Protein AF-A0A376BBL4-F1 (afdb_monomer_lite)

Secondary structure (DSSP, 8-state):
--------SEETTEE---SSPPPP-SS-TTHHHHHHHHHHTT-STT--

Organism: NCBI:txid36035

Sequence (48 aa):
MHLMYTLDNEESGEITKSAHPARFSPDDKYSRQRVTLKKRYGLIPGKK

Foldseek 3Di:
DQQDDDPDQDDPNDGHDHSDDDDDDPPPVCPVVVVVVCVVVVVDPPDD

pLDDT: mean 86.92, std 10.09, range [51.16, 96.56]

Structure (mmCIF, N/CA/C/O backbone):
data_AF-A0A376BBL4-F1
#
_entry.id   AF-A0A376BBL4-F1
#
loop_
_atom_site.group_PDB
_atom_site.id
_atom_site.type_symbol
_atom_site.label_atom_id
_atom_site.label_alt_id
_atom_site.label_comp_id
_atom_site.label_asym_id
_atom_site.label_entity_id
_atom_site.label_seq_id
_atom_site.pdbx_PDB_ins_code
_atom_site.Cartn_x
_atom_site.Cartn_y
_atom_site.Cartn_z
_atom_site.occupancy
_atom_site.B_iso_or_equiv
_atom_site.auth_seq_id
_atom_site.auth_comp_id
_atom_site.auth_asym_id
_atom_site.auth_atom_id
_atom_site.pdbx_PDB_model_num
ATOM 1 N N . MET A 1 1 ? -7.887 -10.185 -11.771 1.00 51.16 1 MET A N 1
ATOM 2 C CA . MET A 1 1 ? -6.443 -9.991 -11.528 1.00 51.16 1 MET A CA 1
ATOM 3 C C . MET 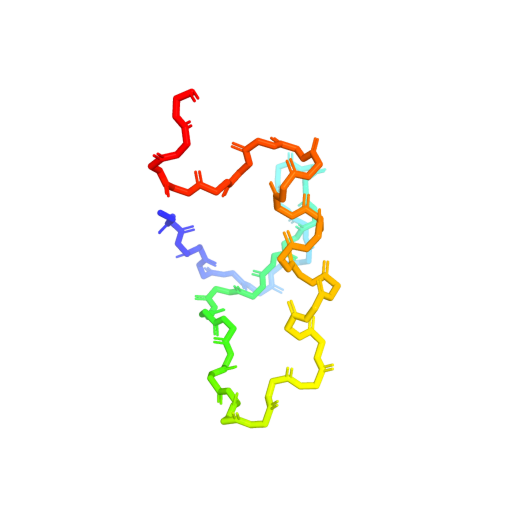A 1 1 ? -5.722 -11.006 -12.380 1.00 51.16 1 MET A C 1
ATOM 5 O O . MET A 1 1 ? -5.867 -12.191 -12.115 1.00 51.16 1 MET A O 1
ATOM 9 N N . HIS A 1 2 ? -5.055 -10.561 -13.438 1.00 58.28 2 HIS A N 1
ATOM 10 C CA . HIS A 1 2 ? -4.169 -11.431 -14.198 1.00 58.28 2 HIS A CA 1
ATOM 11 C C . HIS A 1 2 ? -2.821 -11.426 -13.473 1.00 58.28 2 HIS A C 1
ATOM 13 O O . HIS A 1 2 ? -2.260 -10.359 -13.237 1.00 58.28 2 HIS A O 1
ATOM 19 N N . LEU A 1 3 ? -2.385 -12.587 -12.995 1.00 76.12 3 LEU A N 1
ATOM 20 C CA . LEU A 1 3 ? -1.093 -12.753 -12.341 1.00 76.12 3 LEU A CA 1
ATOM 21 C C . LEU A 1 3 ? -0.121 -13.180 -13.446 1.00 76.12 3 LEU A C 1
ATOM 23 O O . LEU A 1 3 ? -0.247 -14.286 -13.965 1.00 76.12 3 LEU A O 1
ATOM 27 N N . MET A 1 4 ? 0.764 -12.273 -13.865 1.00 77.88 4 MET A N 1
ATOM 28 C CA . MET A 1 4 ? 1.750 -12.524 -14.921 1.00 77.88 4 MET A CA 1
ATOM 29 C C . MET A 1 4 ? 3.011 -13.126 -14.310 1.00 77.88 4 MET A C 1
ATOM 31 O O . MET A 1 4 ? 3.558 -12.585 -13.352 1.00 77.88 4 MET A O 1
ATOM 35 N N . TYR A 1 5 ? 3.453 -14.261 -14.844 1.00 86.00 5 TYR A N 1
ATOM 36 C CA . TYR A 1 5 ? 4.667 -14.931 -14.395 1.00 86.00 5 TYR A CA 1
ATOM 37 C C . TYR A 1 5 ? 5.841 -14.480 -15.256 1.00 86.00 5 TYR A C 1
ATOM 39 O O . TYR A 1 5 ? 5.946 -14.866 -16.416 1.00 86.00 5 TYR A O 1
ATOM 47 N N . THR A 1 6 ? 6.722 -13.682 -14.666 1.00 87.31 6 THR A N 1
ATOM 48 C CA . THR A 1 6 ? 7.993 -13.267 -15.258 1.00 87.31 6 THR A CA 1
ATOM 49 C C . THR A 1 6 ? 9.060 -13.180 -14.166 1.00 87.31 6 THR A C 1
ATOM 51 O O . THR A 1 6 ? 8.736 -13.097 -12.977 1.00 87.31 6 THR A O 1
ATOM 54 N N . LEU A 1 7 ? 10.326 -13.255 -14.570 1.00 87.31 7 LEU A N 1
ATOM 55 C CA . LEU A 1 7 ? 11.484 -13.006 -13.708 1.00 87.31 7 LEU A CA 1
ATOM 56 C C . LEU A 1 7 ? 12.070 -11.604 -13.925 1.00 87.31 7 LEU A C 1
ATOM 58 O O . LEU A 1 7 ? 12.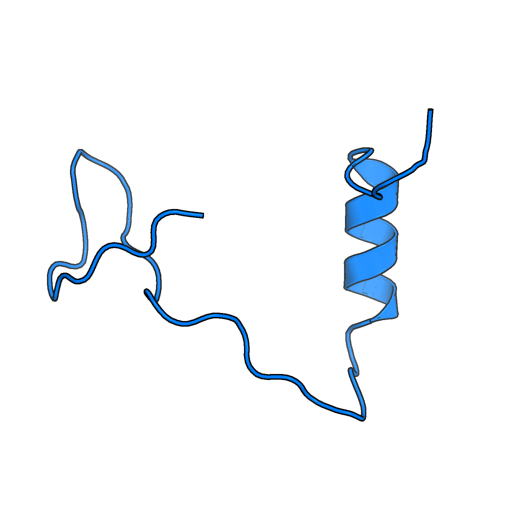950 -11.193 -13.170 1.00 87.31 7 LEU A O 1
ATOM 62 N N . ASP A 1 8 ? 11.581 -10.876 -14.930 1.00 89.31 8 ASP A N 1
ATOM 63 C CA . ASP A 1 8 ? 12.022 -9.519 -15.221 1.00 89.31 8 ASP A CA 1
ATOM 64 C C . ASP A 1 8 ? 11.478 -8.538 -14.177 1.00 89.31 8 ASP A C 1
ATOM 66 O O . ASP A 1 8 ? 10.366 -8.680 -13.662 1.00 89.31 8 ASP A O 1
ATOM 70 N N . ASN A 1 9 ? 12.276 -7.522 -13.854 1.00 87.38 9 ASN A N 1
ATOM 71 C CA . ASN A 1 9 ? 11.927 -6.519 -12.841 1.00 87.38 9 ASN A CA 1
ATOM 72 C C . ASN A 1 9 ? 11.035 -5.394 -13.393 1.00 87.38 9 ASN A C 1
ATOM 74 O O . ASN A 1 9 ? 10.402 -4.666 -12.629 1.00 87.38 9 ASN A O 1
ATOM 78 N N . GLU A 1 10 ? 10.990 -5.248 -14.714 1.00 90.94 10 GLU A N 1
ATOM 79 C CA . GLU A 1 10 ? 10.222 -4.232 -15.423 1.00 90.94 10 GLU A CA 1
ATOM 80 C C . GLU A 1 10 ? 9.609 -4.861 -16.671 1.00 90.94 10 GLU A C 1
ATOM 82 O O . GLU A 1 10 ? 10.273 -5.600 -17.396 1.00 90.94 10 GLU A O 1
ATOM 87 N N . GLU A 1 11 ? 8.341 -4.561 -16.920 1.00 86.44 11 GLU A N 1
ATOM 88 C CA . GLU A 1 11 ? 7.631 -4.989 -18.115 1.00 86.44 11 GLU A CA 1
ATOM 89 C C . GLU A 1 11 ? 6.796 -3.813 -18.628 1.00 86.44 11 GLU A C 1
ATOM 91 O O . GLU A 1 11 ? 6.037 -3.201 -17.880 1.00 86.44 11 GLU A O 1
ATOM 96 N N . SER A 1 12 ? 6.938 -3.468 -19.910 1.00 88.38 12 SER A N 1
ATOM 97 C CA . SER A 1 12 ? 6.187 -2.370 -20.548 1.00 88.38 12 SER A CA 1
ATOM 98 C C . SER A 1 12 ? 6.299 -1.001 -19.845 1.00 88.38 12 SER A C 1
ATOM 100 O O . SER A 1 12 ? 5.367 -0.201 -19.905 1.00 88.38 12 SER A O 1
ATOM 102 N N . GLY A 1 13 ? 7.427 -0.713 -19.186 1.00 89.06 13 GLY A N 1
ATOM 103 C CA . GLY A 1 13 ? 7.629 0.536 -18.440 1.00 89.06 13 GLY A CA 1
ATOM 104 C C . GLY A 1 13 ? 7.041 0.542 -17.023 1.00 89.06 13 GLY A C 1
ATOM 105 O O . GLY A 1 13 ? 7.111 1.563 -16.339 1.00 89.06 13 GLY A O 1
ATOM 106 N N . GLU A 1 14 ? 6.452 -0.570 -16.567 1.00 88.12 14 GLU A N 1
ATOM 107 C CA . GLU A 1 14 ? 5.951 -0.737 -15.203 1.00 88.12 14 GLU A CA 1
ATOM 108 C C . GLU A 1 14 ? 6.806 -1.737 -14.416 1.00 88.12 14 GLU A C 1
ATOM 110 O O . GLU A 1 14 ? 7.186 -2.800 -14.908 1.00 88.12 14 GLU A O 1
ATOM 115 N N . ILE A 1 15 ? 7.077 -1.418 -13.148 1.00 90.94 15 ILE A N 1
ATOM 116 C CA . ILE A 1 15 ? 7.772 -2.332 -12.234 1.00 90.94 15 ILE A CA 1
ATOM 117 C C . ILE A 1 15 ? 6.872 -3.537 -11.951 1.00 90.94 15 ILE A C 1
ATOM 119 O O . ILE A 1 15 ? 5.713 -3.386 -11.536 1.00 90.94 15 ILE A O 1
ATOM 123 N N . THR A 1 16 ? 7.427 -4.734 -12.126 1.00 90.56 16 THR A N 1
ATOM 124 C CA . THR A 1 16 ? 6.694 -5.986 -11.947 1.00 90.56 16 THR A CA 1
ATOM 125 C C . THR A 1 16 ? 6.370 -6.244 -10.473 1.00 90.56 16 THR A C 1
ATOM 127 O O . THR A 1 16 ? 6.995 -5.734 -9.539 1.00 90.56 16 THR A O 1
ATOM 130 N N . LYS A 1 17 ? 5.306 -7.017 -10.239 1.00 88.44 17 LYS A N 1
ATOM 131 C CA . LYS A 1 17 ? 4.811 -7.362 -8.899 1.00 88.44 17 LYS A CA 1
ATOM 132 C C . LYS A 1 17 ? 4.729 -8.869 -8.762 1.00 88.44 17 LYS A C 1
ATOM 134 O O . LYS A 1 17 ? 4.587 -9.587 -9.746 1.00 88.44 17 LYS A O 1
ATOM 139 N N . SER A 1 18 ? 4.748 -9.353 -7.522 1.00 88.06 18 SER A N 1
ATOM 140 C CA . SER A 1 18 ? 4.598 -10.779 -7.259 1.00 88.06 18 SER A CA 1
ATOM 141 C C . SER A 1 18 ? 3.295 -11.309 -7.860 1.00 88.06 18 SER A C 1
ATOM 143 O O . SER A 1 18 ? 2.206 -10.872 -7.484 1.00 88.06 18 SER A O 1
ATOM 145 N N . ALA A 1 19 ? 3.412 -12.329 -8.706 1.00 89.00 19 ALA A N 1
ATOM 146 C CA . ALA A 1 19 ? 2.287 -13.058 -9.288 1.00 89.00 19 ALA A CA 1
ATOM 147 C C . ALA A 1 19 ? 1.495 -13.891 -8.261 1.00 89.00 19 ALA A C 1
ATOM 149 O O . ALA A 1 19 ? 0.629 -14.672 -8.629 1.00 89.00 19 ALA A O 1
ATOM 150 N N . HIS A 1 20 ? 1.801 -13.783 -6.970 1.00 89.06 20 HIS A N 1
ATOM 151 C CA . HIS A 1 20 ? 1.146 -14.539 -5.912 1.00 89.06 20 HIS A CA 1
ATOM 152 C C . HIS A 1 20 ? 0.288 -13.583 -5.077 1.00 89.06 20 HIS A C 1
A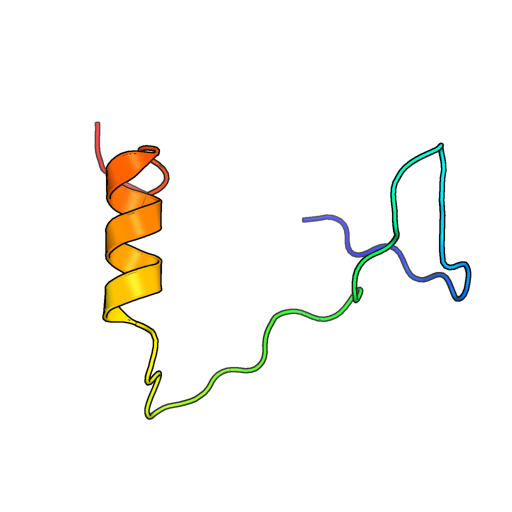TOM 154 O O . HIS A 1 20 ? 0.723 -12.460 -4.800 1.00 89.06 20 HIS A O 1
ATOM 160 N N . PRO A 1 21 ? -0.925 -13.990 -4.661 1.00 89.50 21 PRO A N 1
ATOM 161 C CA . PRO A 1 21 ? -1.743 -13.163 -3.788 1.00 89.50 21 PRO A CA 1
ATOM 162 C C . PRO A 1 21 ? -1.050 -12.951 -2.437 1.00 89.50 21 PRO A C 1
ATOM 164 O O . PRO A 1 21 ? -0.281 -13.791 -1.966 1.00 89.50 21 PRO A O 1
ATOM 167 N N . ALA A 1 22 ? -1.363 -11.832 -1.783 1.00 88.69 22 ALA A N 1
ATOM 168 C CA . ALA A 1 22 ? -0.863 -11.558 -0.442 1.00 88.69 22 ALA A CA 1
ATOM 169 C C . ALA A 1 22 ? -1.286 -12.672 0.535 1.00 88.69 22 ALA A C 1
ATOM 171 O O . ALA A 1 22 ? -2.454 -13.066 0.578 1.00 88.69 22 ALA A O 1
ATOM 172 N N . ARG A 1 23 ? -0.333 -13.166 1.334 1.00 91.12 23 ARG A N 1
ATOM 173 C CA . ARG A 1 23 ? -0.563 -14.248 2.300 1.00 91.12 23 ARG A CA 1
ATOM 174 C C . ARG A 1 23 ? -1.571 -13.829 3.371 1.00 91.12 23 ARG A C 1
ATOM 176 O O . ARG A 1 23 ? -1.449 -12.755 3.961 1.00 91.12 23 ARG A O 1
ATOM 183 N N . PHE A 1 24 ? -2.519 -14.712 3.680 1.00 90.81 24 PHE A N 1
ATOM 184 C CA . PHE A 1 24 ? -3.428 -14.513 4.807 1.00 90.81 24 PHE A CA 1
ATOM 185 C C . PHE A 1 24 ? -2.662 -14.557 6.138 1.00 90.81 24 PHE A C 1
ATOM 187 O O . PHE A 1 24 ? -1.846 -15.450 6.368 1.00 90.81 24 PHE A O 1
ATOM 194 N N . SER A 1 25 ? -2.931 -13.586 7.011 1.00 88.75 25 SER A N 1
ATOM 195 C CA . SER A 1 25 ? -2.404 -13.524 8.376 1.00 88.75 25 SER A CA 1
ATOM 196 C C . SER A 1 25 ? -3.577 -13.323 9.335 1.00 88.75 25 SER A C 1
ATOM 198 O O . SER A 1 25 ? -4.250 -12.303 9.204 1.00 88.75 25 SER A O 1
ATOM 200 N N . PRO A 1 26 ? -3.826 -14.239 10.288 1.00 93.12 26 PRO A N 1
ATOM 201 C CA . PRO A 1 26 ? -4.960 -14.123 11.208 1.00 93.12 26 PRO A CA 1
ATOM 202 C C . PRO A 1 26 ? -4.943 -12.850 12.064 1.00 93.12 26 PRO A C 1
ATOM 204 O O . PRO A 1 26 ? -5.988 -12.252 12.283 1.00 93.12 26 PRO A O 1
ATOM 207 N N . ASP A 1 27 ? -3.758 -12.432 12.519 1.00 93.06 27 ASP A N 1
ATOM 208 C CA . ASP A 1 27 ? -3.579 -11.238 13.359 1.00 93.06 27 ASP A CA 1
ATOM 209 C C . ASP A 1 27 ? -3.858 -9.930 12.602 1.00 93.06 27 ASP A C 1
ATOM 211 O O . ASP A 1 27 ? -4.347 -8.962 13.171 1.00 93.06 27 ASP A O 1
ATOM 215 N N . ASP A 1 28 ? -3.554 -9.905 11.301 1.00 90.00 28 ASP A N 1
ATOM 216 C CA . ASP A 1 28 ? -3.752 -8.755 10.418 1.00 90.00 28 ASP A CA 1
ATOM 217 C C . ASP A 1 28 ? -3.483 -7.384 11.083 1.00 90.00 28 ASP A C 1
ATOM 219 O O . ASP A 1 28 ? -4.332 -6.483 11.110 1.00 90.00 28 ASP A O 1
ATOM 223 N N . LYS A 1 29 ? -2.268 -7.224 11.626 1.00 93.81 29 LYS A N 1
ATOM 224 C CA . LYS A 1 29 ? -1.816 -6.045 12.388 1.00 93.81 29 LYS A CA 1
ATOM 225 C C . LYS A 1 29 ? -2.100 -4.696 11.713 1.00 93.81 29 LYS A C 1
ATOM 227 O O . LYS A 1 29 ? -2.266 -3.684 12.395 1.00 93.81 29 LYS A O 1
ATOM 232 N N . TYR A 1 30 ? -2.159 -4.671 10.378 1.00 93.44 30 TYR A N 1
ATOM 233 C CA . TYR A 1 30 ? -2.393 -3.465 9.575 1.00 93.44 30 TYR A CA 1
ATOM 234 C C . TYR A 1 30 ? -3.812 -3.366 8.982 1.00 93.44 30 TYR A C 1
ATOM 236 O O . TYR A 1 30 ? -4.071 -2.559 8.080 1.00 93.44 30 TYR A O 1
ATOM 244 N N . SER A 1 31 ? -4.751 -4.171 9.486 1.00 93.00 31 SER A N 1
ATOM 245 C CA . SER A 1 31 ? -6.160 -4.198 9.074 1.00 93.00 31 SER A CA 1
ATOM 246 C C . SER A 1 31 ? -6.800 -2.809 9.088 1.00 93.00 31 SER A C 1
ATOM 248 O O . SER A 1 31 ? -7.420 -2.396 8.104 1.00 93.00 31 SER A O 1
ATOM 250 N N . ARG A 1 32 ? -6.603 -2.049 10.173 1.00 94.00 32 ARG A N 1
ATOM 251 C CA . ARG A 1 32 ? -7.158 -0.699 10.346 1.00 94.00 32 ARG A CA 1
ATOM 252 C C . ARG A 1 32 ? -6.683 0.245 9.245 1.00 94.00 32 ARG A C 1
ATOM 254 O O . ARG A 1 32 ? -7.503 0.905 8.615 1.00 94.00 32 ARG A O 1
ATOM 261 N N . GLN A 1 33 ? -5.380 0.289 8.985 1.00 96.56 33 GLN A N 1
ATOM 262 C CA . GLN A 1 33 ? -4.778 1.146 7.964 1.00 96.56 33 GLN A CA 1
ATOM 263 C C . GLN A 1 33 ? -5.293 0.759 6.575 1.00 96.56 33 GLN A C 1
ATOM 265 O O . GLN A 1 33 ? -5.709 1.632 5.809 1.00 96.56 33 GLN A O 1
ATOM 270 N N . ARG A 1 34 ? -5.342 -0.548 6.278 1.00 94.06 34 ARG A N 1
ATOM 271 C CA . ARG A 1 34 ? -5.850 -1.067 5.003 1.00 94.06 34 ARG A CA 1
ATOM 272 C C . ARG A 1 34 ? -7.307 -0.673 4.773 1.00 94.06 34 ARG A C 1
ATOM 274 O O . ARG A 1 34 ? -7.648 -0.201 3.690 1.00 94.06 34 ARG A O 1
ATOM 281 N N . VAL A 1 35 ? -8.170 -0.837 5.775 1.00 93.31 35 VAL A N 1
ATOM 282 C CA . VAL A 1 35 ? -9.592 -0.475 5.679 1.00 93.31 35 VAL A CA 1
ATOM 283 C C . VAL A 1 35 ? -9.767 1.037 5.540 1.00 93.31 35 VAL A C 1
ATOM 285 O O . VAL A 1 35 ? -10.536 1.471 4.686 1.00 93.31 35 VAL A O 1
ATOM 288 N N . THR A 1 36 ? -9.043 1.850 6.314 1.00 94.62 36 THR A N 1
ATOM 289 C CA . THR A 1 36 ? -9.108 3.318 6.218 1.00 94.62 36 THR A CA 1
A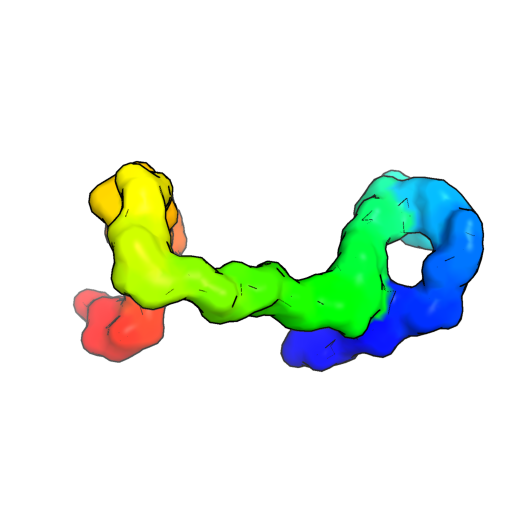TOM 290 C C . THR A 1 36 ? -8.688 3.817 4.836 1.00 94.62 36 THR A C 1
ATOM 292 O O . THR A 1 36 ? -9.373 4.657 4.259 1.00 94.62 36 THR A O 1
ATOM 295 N N . LEU A 1 37 ? -7.609 3.274 4.262 1.00 94.69 37 LEU A N 1
ATOM 296 C CA . LEU A 1 37 ? -7.200 3.575 2.887 1.00 94.69 37 LEU A CA 1
ATOM 297 C C . LEU A 1 37 ? -8.294 3.213 1.881 1.00 94.69 37 LEU A C 1
ATOM 299 O O . LEU A 1 37 ? -8.690 4.063 1.087 1.00 94.69 37 LEU A O 1
ATOM 303 N N . LYS A 1 38 ? -8.843 1.996 1.961 1.00 93.69 38 LYS A N 1
ATOM 304 C CA . LYS A 1 38 ? -9.932 1.578 1.068 1.00 93.69 38 LYS A CA 1
ATOM 305 C C . LYS A 1 38 ? -11.162 2.483 1.183 1.00 93.69 38 LYS A C 1
ATOM 307 O O . LYS A 1 38 ? -11.763 2.784 0.161 1.00 93.69 38 LYS A O 1
ATOM 312 N N . LYS A 1 39 ? -11.513 2.957 2.387 1.00 92.25 39 LYS A N 1
ATOM 313 C CA . LYS A 1 39 ? -12.603 3.934 2.587 1.00 92.25 39 LYS A CA 1
ATOM 314 C C . LYS A 1 39 ? -12.321 5.261 1.890 1.00 92.25 39 LYS A C 1
ATOM 316 O O . LYS A 1 39 ? -13.187 5.745 1.176 1.00 92.25 39 LYS A O 1
ATOM 321 N N . ARG A 1 40 ? -11.124 5.828 2.083 1.00 94.19 40 ARG A N 1
ATOM 322 C CA . ARG A 1 40 ? -10.747 7.137 1.517 1.00 94.19 40 ARG A CA 1
ATOM 323 C C . ARG A 1 40 ? -10.828 7.174 -0.008 1.00 94.19 40 ARG A C 1
ATOM 325 O O . ARG A 1 40 ? -11.22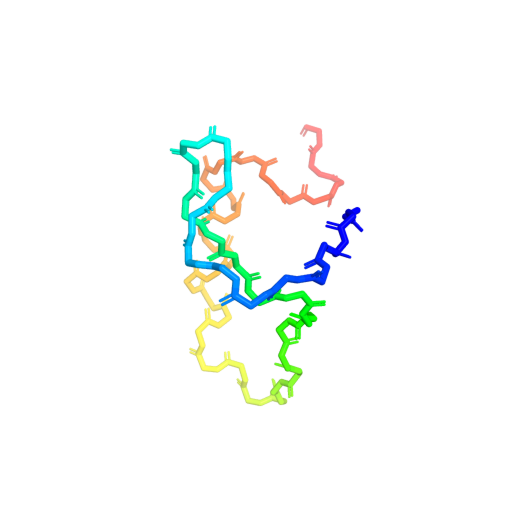0 8.192 -0.556 1.00 94.19 40 ARG A O 1
ATOM 332 N N . TYR A 1 41 ? -10.488 6.068 -0.665 1.00 94.56 41 TYR A N 1
ATOM 333 C CA . TYR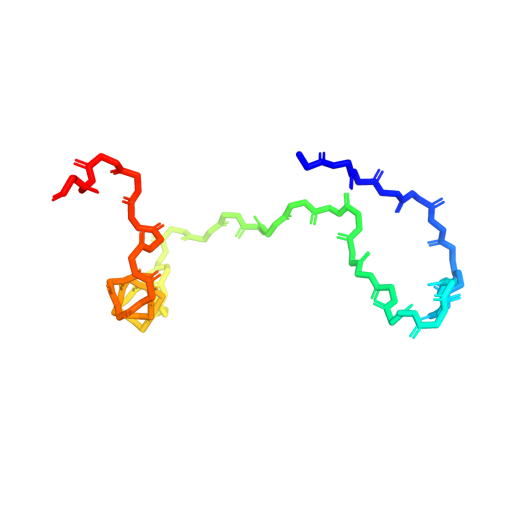 A 1 41 ? -10.503 5.961 -2.126 1.00 94.56 41 TYR A CA 1
ATOM 334 C C . TYR A 1 41 ? -11.771 5.298 -2.691 1.00 94.56 41 TYR A C 1
ATOM 336 O O . TYR A 1 41 ? -11.797 4.958 -3.867 1.00 94.56 41 TYR A O 1
ATOM 344 N N . GLY A 1 42 ? -12.807 5.058 -1.876 1.00 90.75 42 GLY A N 1
ATOM 345 C CA . GLY A 1 42 ? -14.049 4.428 -2.350 1.00 90.75 42 GLY A CA 1
ATOM 346 C C . GLY A 1 42 ? -13.897 2.969 -2.812 1.00 90.75 42 GLY A C 1
ATOM 347 O O . GLY A 1 42 ? -14.749 2.449 -3.517 1.00 90.75 42 GLY A O 1
ATOM 348 N N . LEU A 1 43 ? -12.833 2.273 -2.400 1.00 89.56 43 LEU A N 1
ATOM 349 C CA . LEU A 1 43 ? -12.480 0.909 -2.827 1.00 89.56 43 LEU A CA 1
ATOM 350 C C . LEU A 1 43 ? -13.105 -0.189 -1.943 1.00 89.56 43 LEU A C 1
ATOM 352 O O . LEU A 1 43 ? -12.616 -1.323 -1.919 1.00 89.56 43 LEU A O 1
ATOM 356 N N . ILE A 1 44 ? -14.129 0.136 -1.146 1.00 87.81 44 ILE A N 1
ATOM 357 C CA . ILE A 1 44 ? -14.866 -0.868 -0.369 1.00 87.81 44 ILE A CA 1
ATOM 358 C C . ILE A 1 44 ? -15.970 -1.463 -1.249 1.00 87.81 44 ILE A C 1
ATOM 360 O O . ILE A 1 44 ? -16.883 -0.730 -1.630 1.00 87.81 44 ILE A O 1
ATOM 364 N N . PRO A 1 45 ? -15.948 -2.781 -1.518 1.00 81.00 45 PRO A N 1
ATOM 365 C CA . PRO A 1 45 ? -17.027 -3.439 -2.245 1.00 81.00 45 PRO A CA 1
ATOM 366 C C . PRO A 1 45 ? -18.367 -3.229 -1.525 1.00 81.00 45 PRO A C 1
ATOM 368 O O . PRO A 1 45 ? -18.463 -3.468 -0.321 1.00 81.00 45 PRO A O 1
ATOM 371 N N . GLY A 1 46 ? -19.393 -2.778 -2.250 1.00 78.19 46 GLY A N 1
ATOM 372 C CA . GLY A 1 46 ? -20.754 -2.619 -1.719 1.00 78.19 46 GLY A CA 1
ATOM 373 C C . GLY A 1 46 ? -21.084 -1.257 -1.095 1.00 78.19 46 GLY A C 1
ATOM 374 O O . GLY A 1 46 ? -22.188 -1.087 -0.583 1.00 78.19 46 GLY A O 1
ATOM 375 N N . LYS A 1 47 ? -20.179 -0.273 -1.146 1.00 62.78 47 LYS A N 1
ATOM 376 C CA . LYS A 1 47 ? -20.513 1.133 -0.868 1.00 62.78 47 LYS A CA 1
ATOM 377 C C . LYS A 1 47 ? -20.925 1.805 -2.186 1.00 62.78 47 LYS A C 1
ATOM 379 O O . LYS A 1 47 ? -20.073 2.004 -3.045 1.00 62.78 47 LYS A O 1
ATOM 384 N N . LYS A 1 48 ? -22.228 2.063 -2.353 1.00 55.28 48 LYS A N 1
ATOM 385 C CA . LYS A 1 48 ? -22.752 3.051 -3.311 1.00 55.28 48 LYS A CA 1
ATOM 386 C C . LYS A 1 48 ? -22.572 4.450 -2.737 1.00 55.28 48 LYS A C 1
ATOM 388 O O . LYS A 1 48 ? -22.676 4.564 -1.492 1.00 55.28 48 LYS A O 1
#

Radius of gyration: 14.66 Å; chains: 1; bounding box: 35×22×34 Å

InterPro domains:
  IPR007264 H/ACA ribonucleoprotein complex, subunit Nop10 [PF04135] (5-41)
  IPR007264 H/ACA ribonucleoprotein complex, subunit Nop10 [PTHR13305] (4-47)
  IPR036756 H/ACA ribonucleoprotein complex, subunit Nop10 superfamily [SSF144210] (4-45)